Protein AF-A0A2N0WRP7-F1 (afdb_monomer_lite)

pLDDT: mean 87.85, std 13.05, range [31.95, 98.56]

Foldseek 3Di:
DDDPQQQFDDDPNDTFKGADPPAQEEEEDQDDADAPPDPDSDDWLVRSCVRRPPQSVLVLQLQLLLQPPDDDSVCCSGPPSRHRYMYGNDQDDADDEQHAYEYEAQVSCVVSVNHPVPDPPPQWDFDPAPATKIWGPDPRGYTYIYAYHSHCVRCPVRRSVVSSVVCVVRVD

Secondary structure (DSSP, 8-state):
------SEEEETTEEEEEE-TT-SEEEE-SSPPPPPSS--SS--HHHHHHHHTHHHHHHHHHHHHHH-SSS-HHHHHHHTHHHHEEEE-SPP---SSS-EEEEE-HHHHHHTT--GGG-TT--EEE--SSS--EEE--SSS-EEEEE--SSTTTS-HHHHHHHHHHHHHH--

Structure (mmCIF, N/CA/C/O backbone):
data_AF-A0A2N0WRP7-F1
#
_entry.id   AF-A0A2N0WRP7-F1
#
loop_
_atom_site.group_PDB
_atom_site.id
_atom_site.type_symbol
_atom_site.label_atom_id
_atom_site.label_alt_id
_atom_site.label_comp_id
_atom_site.label_asym_id
_atom_site.label_entity_id
_atom_site.label_seq_id
_atom_site.pdbx_PDB_ins_code
_atom_site.Cartn_x
_atom_site.Cartn_y
_atom_site.Cartn_z
_atom_site.occupancy
_atom_site.B_iso_or_equiv
_atom_site.auth_seq_id
_atom_site.auth_comp_id
_atom_site.auth_asym_id
_atom_site.auth_atom_id
_atom_site.pdbx_PDB_model_num
ATOM 1 N N . MET A 1 1 ? -12.089 -20.830 14.998 1.00 45.69 1 MET A N 1
ATOM 2 C CA . MET A 1 1 ? -11.103 -20.590 16.078 1.00 45.69 1 MET A CA 1
ATOM 3 C C . MET A 1 1 ? -9.738 -20.293 15.472 1.00 45.69 1 MET A C 1
ATOM 5 O O . MET A 1 1 ? -9.212 -21.180 14.813 1.00 45.69 1 MET A O 1
ATOM 9 N N . ARG A 1 2 ? -9.195 -19.083 15.692 1.00 31.95 2 ARG A N 1
ATOM 10 C CA . ARG A 1 2 ? -7.784 -18.769 16.035 1.00 31.95 2 ARG A CA 1
ATOM 11 C C . ARG A 1 2 ? -7.490 -17.280 15.778 1.00 31.95 2 ARG A C 1
ATOM 13 O O . ARG A 1 2 ? -7.409 -16.861 14.634 1.00 31.95 2 ARG A O 1
ATOM 20 N N . GLY A 1 3 ? -7.298 -16.545 16.877 1.00 33.72 3 GLY A N 1
ATOM 21 C CA . GLY A 1 3 ? -6.549 -15.289 16.966 1.00 33.72 3 GLY A CA 1
ATOM 22 C C . GLY A 1 3 ? -7.234 -14.044 16.414 1.00 33.72 3 GLY A C 1
ATOM 23 O O . GLY A 1 3 ? -7.066 -13.722 15.244 1.00 33.72 3 GLY A O 1
ATOM 24 N N . ASN A 1 4 ? -7.912 -13.295 17.283 1.00 41.62 4 ASN A N 1
ATOM 25 C CA . ASN A 1 4 ? -8.186 -11.876 17.063 1.00 41.62 4 ASN A CA 1
ATOM 26 C C . ASN A 1 4 ? -6.816 -11.169 16.968 1.00 41.62 4 ASN A C 1
ATOM 28 O O . ASN A 1 4 ? -6.188 -10.893 17.987 1.00 41.62 4 ASN A O 1
ATOM 32 N N . LYS A 1 5 ? -6.264 -11.004 15.759 1.00 55.50 5 LYS A N 1
ATOM 33 C CA . LYS A 1 5 ? -5.022 -10.247 15.564 1.00 55.50 5 LYS A CA 1
ATOM 34 C C . LYS A 1 5 ? -5.400 -8.771 15.629 1.00 55.50 5 LYS A C 1
ATOM 36 O O . LYS A 1 5 ? -6.162 -8.318 14.781 1.00 55.50 5 LYS A O 1
ATOM 41 N N . SER A 1 6 ? -4.897 -8.071 16.648 1.00 62.34 6 SER A N 1
ATOM 42 C CA . SER A 1 6 ? -5.030 -6.618 16.811 1.00 62.34 6 SER A CA 1
ATOM 43 C C . SER A 1 6 ? -4.837 -5.901 15.473 1.00 62.34 6 SER A C 1
ATOM 45 O O . SER A 1 6 ? -3.896 -6.224 14.738 1.00 62.34 6 SER A O 1
ATOM 47 N N . THR A 1 7 ? -5.702 -4.928 15.167 1.00 83.88 7 THR A N 1
ATOM 48 C CA . THR A 1 7 ? -5.540 -4.061 13.987 1.00 83.88 7 THR A CA 1
ATOM 49 C C . THR A 1 7 ? -4.389 -3.081 14.149 1.00 83.88 7 THR A C 1
ATOM 51 O O . THR A 1 7 ? -4.037 -2.418 13.188 1.00 83.88 7 THR A O 1
ATOM 54 N N . LEU A 1 8 ? -3.820 -2.941 15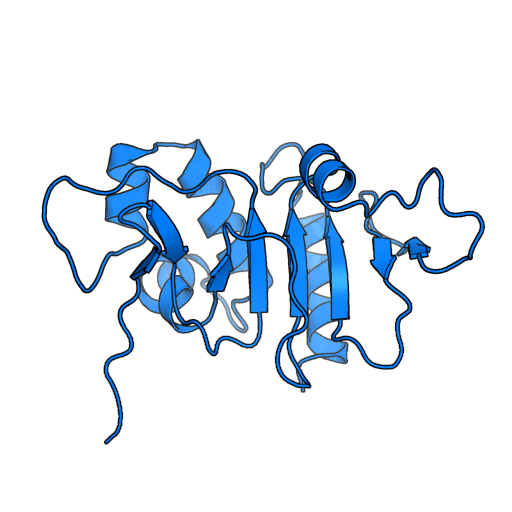.342 1.00 91.06 8 LEU A N 1
ATOM 55 C CA . LEU A 1 8 ? -2.699 -2.050 15.607 1.00 91.06 8 LEU A CA 1
ATOM 56 C C . LEU A 1 8 ? -1.479 -2.865 16.022 1.00 91.06 8 LEU A C 1
ATOM 58 O O . LEU A 1 8 ? -1.573 -3.771 16.855 1.00 91.06 8 LEU A O 1
ATOM 62 N N . GLN A 1 9 ? -0.324 -2.535 15.457 1.00 90.56 9 GLN A N 1
ATOM 63 C CA . GLN A 1 9 ? 0.949 -3.146 15.818 1.00 90.56 9 GLN A CA 1
ATOM 64 C C . GLN A 1 9 ? 1.887 -2.063 16.323 1.00 90.56 9 GLN A C 1
ATOM 66 O O . GLN A 1 9 ? 2.142 -1.082 15.627 1.00 90.56 9 GLN A O 1
ATOM 71 N N . PHE A 1 10 ? 2.419 -2.262 17.526 1.00 90.44 10 PHE A N 1
ATOM 72 C CA . PHE A 1 10 ? 3.317 -1.319 18.177 1.00 90.44 10 PHE A CA 1
ATOM 73 C C . PHE A 1 10 ? 4.712 -1.914 18.358 1.00 90.44 10 PHE A C 1
ATOM 75 O O . PHE A 1 10 ? 4.872 -3.110 18.605 1.00 90.44 10 PHE A O 1
ATOM 82 N N . ARG A 1 11 ? 5.730 -1.057 18.280 1.00 90.12 11 ARG A N 1
ATOM 83 C CA . ARG A 1 11 ? 7.113 -1.360 18.665 1.00 90.12 11 ARG A CA 1
ATOM 84 C C . ARG A 1 11 ? 7.646 -0.175 19.455 1.00 90.12 11 ARG A C 1
ATOM 86 O O . ARG A 1 11 ? 7.601 0.941 18.953 1.00 90.12 11 ARG A O 1
ATOM 93 N N . ASN A 1 12 ? 8.139 -0.401 20.671 1.00 90.62 12 ASN A N 1
ATOM 94 C CA . ASN A 1 12 ? 8.650 0.657 21.556 1.00 90.62 12 ASN A CA 1
ATOM 95 C C . ASN A 1 12 ? 7.676 1.848 21.695 1.00 90.62 12 ASN A C 1
ATOM 97 O O . ASN A 1 12 ? 8.073 3.001 21.556 1.00 90.62 12 ASN A O 1
ATOM 101 N N . ASN A 1 13 ? 6.389 1.555 21.920 1.00 86.88 13 ASN A N 1
ATOM 102 C CA . ASN A 1 13 ? 5.305 2.539 22.040 1.00 86.88 13 ASN A CA 1
ATOM 103 C C . ASN A 1 13 ? 5.026 3.393 20.782 1.00 86.88 13 ASN A C 1
ATOM 105 O O . ASN A 1 13 ? 4.296 4.378 20.850 1.00 86.88 13 ASN A O 1
ATOM 109 N N . GLN A 1 14 ? 5.582 3.021 19.626 1.00 89.75 14 GLN A N 1
ATOM 110 C CA . GLN A 1 14 ? 5.296 3.646 18.335 1.00 89.75 14 GLN A CA 1
ATOM 111 C C . GLN A 1 14 ? 4.438 2.724 17.476 1.00 89.75 14 GLN A C 1
ATOM 113 O O . GLN A 1 14 ? 4.678 1.515 17.427 1.00 89.75 14 GLN A O 1
ATOM 118 N N . LEU A 1 15 ? 3.455 3.296 16.779 1.00 92.31 15 LEU A N 1
ATOM 119 C CA . LEU A 1 15 ? 2.642 2.568 15.812 1.00 92.31 15 LEU A CA 1
ATOM 120 C C . LEU A 1 15 ? 3.505 2.199 14.598 1.00 92.31 15 LEU A C 1
ATOM 122 O O . LEU A 1 15 ? 4.016 3.072 13.901 1.00 92.31 15 LEU A O 1
ATOM 126 N N . VAL A 1 16 ? 3.657 0.902 14.345 1.00 93.75 16 VAL A N 1
ATOM 127 C CA . VAL A 1 16 ? 4.460 0.354 13.238 1.00 93.75 16 VAL A CA 1
ATOM 128 C C . VAL A 1 16 ? 3.624 -0.352 12.176 1.00 93.75 16 VAL A C 1
ATOM 130 O O . VAL A 1 16 ? 4.122 -0.628 11.082 1.00 93.75 16 VAL A O 1
ATOM 133 N N . GLY A 1 17 ? 2.359 -0.629 12.482 1.00 94.12 17 GLY A N 1
ATOM 134 C CA . GLY A 1 17 ? 1.438 -1.280 11.569 1.00 94.12 17 GLY A CA 1
ATOM 135 C C . GLY A 1 17 ? -0.017 -0.983 11.880 1.00 94.12 17 GLY A C 1
ATOM 136 O O . GLY A 1 17 ? -0.380 -0.761 13.036 1.00 94.12 17 GLY A O 1
ATOM 137 N N . LEU A 1 18 ? -0.835 -0.994 10.831 1.00 95.00 18 LEU A N 1
ATOM 138 C CA . LEU A 1 18 ? -2.282 -0.863 10.900 1.00 95.00 18 LEU A CA 1
ATOM 139 C C . LEU A 1 18 ? -2.951 -1.892 9.969 1.00 95.00 18 LEU A C 1
ATOM 141 O O . LEU A 1 18 ? -2.614 -2.001 8.794 1.00 95.00 18 LEU A O 1
ATOM 145 N N . GLY A 1 19 ? -3.945 -2.614 10.473 1.00 94.00 19 GLY A N 1
ATOM 146 C CA . GLY A 1 19 ? -4.683 -3.662 9.778 1.00 94.00 19 GLY A CA 1
ATOM 147 C C . GLY A 1 19 ? -4.159 -5.072 10.059 1.00 94.00 19 GLY A C 1
ATOM 148 O O . GLY A 1 19 ? -3.570 -5.357 11.104 1.00 94.00 19 GLY A O 1
ATOM 149 N N . ASN A 1 20 ? -4.406 -5.985 9.125 1.00 92.00 20 ASN A N 1
ATOM 150 C CA . ASN A 1 20 ? -4.093 -7.399 9.264 1.00 92.00 20 ASN A CA 1
ATOM 151 C C . ASN A 1 20 ? -2.663 -7.685 8.792 1.00 92.00 20 ASN A C 1
ATOM 153 O O . ASN A 1 20 ? -2.412 -7.768 7.595 1.00 92.00 20 ASN A O 1
ATOM 157 N N . ALA A 1 21 ? -1.739 -7.941 9.722 1.00 89.69 21 ALA A N 1
ATOM 158 C CA . ALA A 1 21 ? -0.334 -8.258 9.423 1.00 89.69 21 ALA A CA 1
ATOM 159 C C . ALA A 1 21 ? -0.105 -9.528 8.567 1.00 89.69 21 ALA A C 1
ATOM 161 O O . ALA A 1 21 ? 1.031 -9.838 8.208 1.00 89.69 21 ALA A O 1
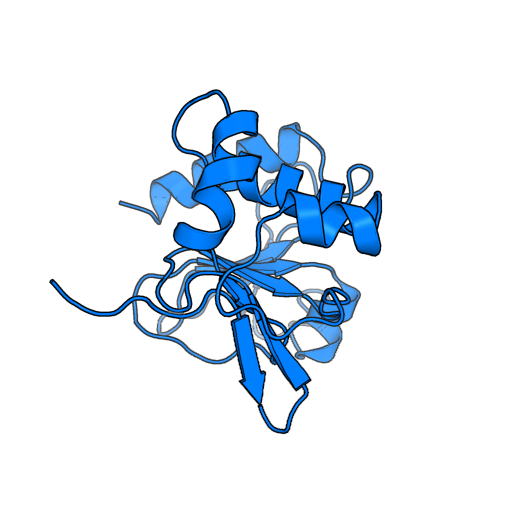ATOM 162 N N . GLN A 1 22 ? -1.156 -10.301 8.273 1.00 89.12 22 GLN A N 1
ATOM 163 C CA . GLN A 1 22 ? -1.130 -11.455 7.361 1.00 89.12 22 GLN A CA 1
ATOM 164 C C . GLN A 1 22 ? -1.828 -11.184 6.025 1.00 89.12 22 GLN A C 1
ATOM 166 O O . GLN A 1 22 ? -2.056 -12.108 5.245 1.00 89.12 22 GLN A O 1
ATOM 171 N N . ALA A 1 23 ? -2.232 -9.941 5.768 1.00 89.69 23 ALA A N 1
ATOM 172 C CA . ALA A 1 23 ? -2.862 -9.571 4.518 1.00 89.69 23 ALA A CA 1
ATOM 173 C C . ALA A 1 23 ? -1.930 -9.823 3.328 1.00 89.69 23 ALA A C 1
ATOM 175 O O . ALA A 1 23 ? -0.726 -9.581 3.394 1.00 89.69 23 ALA A O 1
ATOM 176 N N . LYS A 1 24 ? -2.520 -10.237 2.202 1.00 89.19 24 LYS A N 1
ATOM 177 C CA . LYS A 1 24 ? -1.794 -10.391 0.935 1.00 89.19 24 LYS A CA 1
ATOM 178 C C . LYS A 1 24 ? -1.337 -9.056 0.348 1.00 89.19 24 LYS A C 1
ATOM 180 O O . LYS A 1 24 ? -0.415 -9.048 -0.450 1.00 89.19 24 LYS A O 1
ATOM 185 N N . VAL A 1 25 ? -1.987 -7.944 0.688 1.00 91.94 25 VAL A N 1
ATOM 186 C CA . VAL A 1 25 ? -1.644 -6.618 0.157 1.00 91.94 25 VAL A CA 1
ATOM 187 C C . VAL A 1 25 ? -1.145 -5.737 1.288 1.00 91.94 25 VAL A C 1
ATOM 189 O O . VAL A 1 25 ? -1.861 -5.515 2.269 1.00 91.94 25 VAL A O 1
ATOM 192 N N . ILE A 1 26 ? 0.074 -5.231 1.120 1.00 93.94 26 ILE A N 1
ATOM 193 C CA . ILE A 1 26 ? 0.753 -4.377 2.084 1.00 93.94 26 ILE A CA 1
ATOM 194 C C . ILE A 1 26 ? 1.044 -3.021 1.446 1.00 93.94 26 ILE A C 1
ATOM 196 O O . ILE A 1 26 ? 1.739 -2.940 0.436 1.00 93.94 26 ILE A O 1
ATOM 200 N N . PHE A 1 27 ? 0.556 -1.954 2.065 1.00 96.50 27 PHE A N 1
ATOM 201 C CA . PHE A 1 27 ? 0.888 -0.575 1.730 1.00 96.50 27 PHE A CA 1
ATOM 202 C C . PHE A 1 27 ? 1.995 -0.090 2.664 1.00 96.50 27 PHE A C 1
ATOM 204 O O . PHE A 1 27 ? 1.796 -0.030 3.875 1.00 96.50 27 PHE A O 1
ATOM 211 N N . HIS A 1 28 ? 3.154 0.263 2.118 1.00 96.56 28 HIS A N 1
ATOM 212 C CA . HIS A 1 28 ? 4.251 0.860 2.880 1.00 96.56 28 HIS A CA 1
ATOM 213 C C . HIS A 1 28 ? 4.157 2.377 2.767 1.00 96.56 28 HIS A C 1
ATOM 215 O O . HIS A 1 28 ? 4.194 2.926 1.660 1.00 96.56 28 HIS A O 1
ATOM 221 N N . LEU A 1 29 ? 4.009 3.035 3.912 1.00 96.75 29 LEU A N 1
ATOM 222 C CA . LEU A 1 29 ? 3.847 4.479 4.043 1.00 96.75 29 LEU A CA 1
ATOM 223 C C . LEU A 1 29 ? 4.884 5.014 5.029 1.00 96.75 29 LEU A C 1
ATOM 225 O O . LEU A 1 29 ? 5.172 4.381 6.037 1.00 96.75 29 LEU A O 1
ATOM 229 N N . GLU A 1 30 ? 5.391 6.214 4.765 1.00 93.62 30 GLU A N 1
ATOM 230 C CA . GLU A 1 30 ? 6.367 6.868 5.641 1.00 93.62 30 GLU A CA 1
ATOM 231 C C . GLU A 1 30 ? 5.787 7.243 7.010 1.00 93.62 30 GLU A C 1
ATOM 233 O O . GLU A 1 30 ? 6.445 7.084 8.032 1.00 93.62 30 GLU A O 1
ATOM 238 N N . ASN A 1 31 ? 4.549 7.741 7.026 1.00 93.12 31 ASN A N 1
ATOM 239 C CA . ASN A 1 31 ? 3.946 8.344 8.208 1.00 93.12 31 ASN A CA 1
ATOM 240 C C . ASN A 1 31 ? 2.730 7.540 8.668 1.00 93.12 31 ASN A C 1
ATOM 242 O O . ASN A 1 31 ? 1.799 7.306 7.893 1.00 93.12 31 ASN A O 1
ATOM 246 N N . ALA A 1 32 ? 2.736 7.163 9.945 1.00 95.38 32 ALA A N 1
ATOM 247 C CA . ALA A 1 32 ? 1.608 6.538 10.624 1.00 95.38 32 ALA A CA 1
ATOM 248 C C . ALA A 1 32 ? 0.489 7.567 10.911 1.00 95.38 32 ALA A C 1
ATOM 250 O O . ALA A 1 32 ? 0.775 8.763 11.031 1.00 95.38 32 ALA A O 1
ATOM 251 N N . PRO A 1 33 ? -0.785 7.148 11.031 1.00 95.62 33 PRO A N 1
ATOM 252 C CA . PRO A 1 33 ? -1.841 8.039 11.492 1.00 95.62 33 PRO A CA 1
ATOM 253 C C . PRO A 1 33 ? -1.666 8.359 12.975 1.00 95.62 33 PRO A C 1
ATOM 255 O O . PRO A 1 33 ? -1.163 7.541 13.747 1.00 95.62 33 PRO A O 1
ATOM 258 N N . LEU A 1 34 ? -2.192 9.508 13.393 1.00 93.38 34 LEU A N 1
ATOM 259 C CA . LEU A 1 34 ? -2.526 9.730 14.794 1.00 93.38 34 LEU A CA 1
ATOM 260 C C . LEU A 1 34 ? -3.646 8.770 15.203 1.00 93.38 34 LEU A C 1
ATOM 262 O O . LEU A 1 34 ? -4.606 8.570 14.453 1.00 93.38 34 LEU A O 1
ATOM 266 N N . LEU A 1 35 ? -3.525 8.204 16.397 1.00 90.00 35 LEU A N 1
ATOM 267 C CA . LEU A 1 35 ? -4.539 7.343 16.991 1.00 90.00 35 LEU A CA 1
ATOM 268 C C . LEU A 1 35 ? -5.386 8.119 18.008 1.00 90.00 35 LEU A C 1
ATOM 270 O O . LEU A 1 35 ? -4.902 9.101 18.578 1.00 90.00 35 LEU A O 1
ATOM 274 N N . PRO A 1 36 ? -6.636 7.692 18.257 1.00 81.12 36 PRO A N 1
ATOM 275 C CA . PRO A 1 36 ? -7.402 8.167 19.402 1.00 81.12 36 PRO A CA 1
ATOM 276 C C . PRO A 1 36 ? -6.658 7.853 20.705 1.00 81.12 36 PRO A C 1
ATOM 278 O O . PRO A 1 36 ? -5.931 6.869 20.800 1.00 81.12 36 PRO A O 1
ATOM 281 N N . THR A 1 37 ? -6.857 8.692 21.720 1.00 70.38 37 THR A N 1
ATOM 282 C CA . THR A 1 37 ? -6.153 8.626 23.012 1.00 70.38 37 THR A CA 1
ATOM 283 C C . THR A 1 37 ? -6.471 7.371 23.835 1.00 70.38 37 THR A C 1
ATOM 285 O O . THR A 1 37 ? -5.787 7.093 24.814 1.00 70.38 37 THR A O 1
ATOM 288 N N . SER A 1 38 ? -7.514 6.623 23.474 1.00 67.31 38 SER A N 1
ATOM 289 C CA . SER A 1 38 ? -7.878 5.354 24.105 1.00 67.31 38 SER A CA 1
ATOM 290 C C . SER A 1 38 ? -7.077 4.194 23.514 1.00 67.31 38 SER A C 1
ATOM 292 O O . SER A 1 38 ? -6.977 4.072 22.294 1.00 67.31 38 SER A O 1
ATOM 294 N N . GLU A 1 39 ? -6.575 3.302 24.368 1.00 61.16 39 GLU A N 1
ATOM 295 C CA . GLU A 1 39 ? -5.988 2.022 23.961 1.00 61.16 39 GLU A CA 1
ATOM 296 C C . GLU A 1 39 ? -7.063 1.141 23.308 1.00 61.16 39 GLU A C 1
ATOM 298 O O . GLU A 1 39 ? -7.834 0.461 23.980 1.00 61.16 39 GLU A O 1
ATOM 303 N N . LEU A 1 40 ? -7.161 1.199 21.980 1.00 66.81 40 LEU A N 1
ATOM 304 C CA . LEU A 1 40 ? -8.098 0.387 21.213 1.00 66.81 40 LEU A CA 1
ATOM 305 C C . LEU A 1 40 ? -7.360 -0.792 20.579 1.00 66.81 40 LEU A C 1
ATOM 307 O O . LEU A 1 40 ? -6.485 -0.603 19.742 1.00 66.81 40 LEU A O 1
ATOM 311 N N . GLU A 1 41 ? -7.746 -2.023 20.911 1.00 65.31 41 GLU A N 1
ATOM 312 C CA . GLU A 1 41 ? -7.272 -3.216 20.185 1.00 65.31 41 GLU A CA 1
ATOM 313 C C . GLU A 1 41 ? -7.844 -3.293 18.753 1.00 65.31 41 GLU A C 1
ATOM 315 O O . GLU A 1 41 ? -7.294 -3.973 17.878 1.00 65.31 41 GLU A O 1
ATOM 320 N N . GLN A 1 42 ? -8.954 -2.587 18.512 1.00 74.44 42 GLN A N 1
ATOM 321 C CA . GLN A 1 42 ? -9.654 -2.504 17.235 1.00 74.44 42 GLN A CA 1
ATOM 322 C C . GLN A 1 42 ? -9.998 -1.055 16.909 1.00 74.44 42 GLN A C 1
ATOM 324 O O . GLN A 1 42 ? -10.599 -0.366 17.725 1.00 74.44 42 GLN A O 1
ATOM 329 N N . ILE A 1 43 ? -9.647 -0.612 15.704 1.00 87.44 43 ILE A N 1
ATOM 330 C CA . ILE A 1 43 ? -9.969 0.727 15.208 1.00 87.44 43 ILE A CA 1
ATOM 331 C C . ILE A 1 43 ? -10.594 0.637 13.820 1.00 87.44 43 ILE A C 1
ATOM 333 O O . ILE A 1 43 ? -10.234 -0.227 13.016 1.00 87.44 43 ILE A O 1
ATOM 337 N N . THR A 1 44 ? -11.517 1.540 13.524 1.00 90.81 44 THR A N 1
ATOM 338 C CA . THR A 1 44 ? -12.146 1.673 12.209 1.00 90.81 44 THR A CA 1
ATOM 339 C C . THR A 1 44 ? -11.432 2.713 11.348 1.00 90.81 44 THR A C 1
ATOM 341 O O . THR A 1 44 ? -10.721 3.599 11.832 1.00 90.81 44 THR A O 1
ATOM 344 N N . THR A 1 45 ? -11.643 2.651 10.031 1.00 93.94 45 THR A N 1
ATOM 345 C CA . THR A 1 45 ? -11.126 3.693 9.133 1.00 93.94 45 THR A CA 1
ATOM 346 C C . THR A 1 45 ? -11.741 5.058 9.428 1.00 93.94 45 THR A C 1
ATOM 348 O O . THR A 1 45 ? -11.060 6.069 9.270 1.00 93.94 45 THR A O 1
ATOM 351 N N . ASP A 1 46 ? -13.001 5.105 9.863 1.00 93.25 46 ASP A N 1
ATOM 352 C CA . ASP A 1 46 ? -13.705 6.357 10.141 1.00 93.25 46 ASP A CA 1
ATOM 353 C C . ASP A 1 46 ? -13.169 7.064 11.390 1.00 93.25 46 ASP A C 1
ATOM 355 O O . ASP A 1 46 ? -12.980 8.279 11.350 1.00 93.25 46 ASP A O 1
ATOM 359 N N . GLU A 1 47 ? -12.818 6.327 12.447 1.00 92.50 47 GLU A N 1
ATOM 360 C CA . GLU A 1 47 ? -12.170 6.892 13.642 1.00 92.50 47 GLU A CA 1
ATOM 361 C C . GLU A 1 47 ? -10.801 7.499 13.315 1.00 92.50 47 GLU A C 1
ATOM 363 O O . GLU A 1 47 ? -10.498 8.626 13.711 1.00 92.50 47 GLU A O 1
ATOM 368 N N . ILE A 1 48 ? -9.989 6.804 12.511 1.00 93.81 48 ILE A N 1
ATOM 369 C CA . ILE A 1 48 ? -8.698 7.335 12.047 1.00 93.81 48 ILE A CA 1
ATOM 370 C C . ILE A 1 48 ? -8.911 8.599 11.210 1.00 93.81 48 ILE A C 1
ATOM 372 O O . ILE A 1 48 ? -8.191 9.590 11.364 1.00 93.81 48 ILE A O 1
ATOM 376 N N . VAL A 1 49 ? -9.901 8.586 10.316 1.00 95.81 49 VAL A N 1
ATOM 377 C CA . VAL A 1 49 ? -10.223 9.728 9.455 1.00 95.81 49 VAL A CA 1
ATOM 378 C C . VAL A 1 49 ? -10.774 10.911 10.248 1.00 95.81 49 VAL A C 1
ATOM 380 O O . VAL A 1 49 ? -10.504 12.049 9.868 1.00 95.81 49 VAL A O 1
ATOM 383 N N . ALA A 1 50 ? -11.502 10.688 11.341 1.00 95.12 50 ALA A N 1
ATOM 384 C CA . ALA A 1 50 ? -11.998 11.761 12.199 1.00 95.12 50 ALA A CA 1
ATOM 385 C C . ALA A 1 50 ? -10.850 12.588 12.806 1.00 95.12 50 ALA A C 1
ATOM 387 O O . ALA A 1 50 ? -10.962 13.807 12.906 1.00 95.12 50 ALA A O 1
ATOM 388 N N . ILE A 1 51 ? -9.728 11.940 13.132 1.00 95.00 51 ILE A N 1
ATOM 389 C CA . ILE A 1 51 ? -8.550 12.584 13.736 1.00 95.00 51 ILE A CA 1
ATOM 390 C C . ILE A 1 51 ? -7.608 13.152 12.671 1.00 95.00 51 ILE A C 1
ATOM 392 O O . ILE A 1 51 ? -7.094 14.259 12.801 1.00 95.00 51 ILE A O 1
ATOM 396 N N . ASN A 1 52 ? -7.372 12.397 11.598 1.00 96.12 52 ASN A N 1
ATOM 397 C CA . ASN A 1 52 ? -6.348 12.724 10.602 1.00 96.12 52 ASN A CA 1
ATOM 398 C C . ASN A 1 52 ? -6.902 13.453 9.363 1.00 96.12 52 ASN A C 1
ATOM 400 O O . ASN A 1 52 ? -6.157 13.877 8.473 1.00 96.12 52 ASN A O 1
ATOM 404 N N . GLY A 1 53 ? -8.225 13.568 9.262 1.00 96.50 53 GLY A N 1
ATOM 405 C CA . GLY A 1 53 ? -8.923 14.300 8.219 1.00 96.50 53 GLY A CA 1
ATOM 406 C C . GLY A 1 53 ? -8.765 13.720 6.811 1.00 96.50 53 GLY A C 1
ATOM 407 O O . GLY A 1 53 ? -8.666 12.513 6.569 1.00 96.50 53 GLY A O 1
ATOM 408 N N . ASN A 1 54 ? -8.784 14.624 5.830 1.00 97.19 54 ASN A N 1
ATOM 409 C CA . ASN A 1 54 ? -8.835 14.277 4.409 1.00 97.19 54 ASN A CA 1
ATOM 410 C C . ASN A 1 54 ? -7.602 13.499 3.920 1.00 97.19 54 ASN A C 1
ATOM 412 O O . ASN A 1 54 ? -7.683 12.810 2.907 1.00 97.19 54 ASN A O 1
ATOM 416 N N . HIS A 1 55 ? -6.467 13.602 4.614 1.00 96.56 55 HIS A N 1
ATOM 417 C CA . HIS A 1 55 ? -5.246 12.902 4.227 1.00 96.56 55 HIS A CA 1
ATOM 418 C C . HIS A 1 55 ? -5.439 11.378 4.284 1.00 96.56 55 HIS A C 1
ATOM 420 O O . HIS A 1 55 ? -5.382 10.708 3.254 1.00 96.56 55 HIS A O 1
ATOM 426 N N . TRP A 1 56 ? -5.815 10.842 5.446 1.00 97.62 56 TRP A N 1
ATOM 427 C CA . TRP A 1 56 ? -6.063 9.407 5.613 1.00 97.62 56 TRP A CA 1
ATOM 428 C C . TRP A 1 56 ? -7.328 8.916 4.900 1.00 97.62 56 TRP A C 1
ATOM 430 O O . TRP A 1 56 ? -7.367 7.783 4.416 1.00 97.62 56 TRP A O 1
ATOM 440 N N . ARG A 1 57 ? -8.329 9.787 4.701 1.00 98.00 57 ARG A N 1
ATOM 441 C CA . ARG A 1 57 ? -9.514 9.450 3.889 1.00 98.00 57 ARG A CA 1
ATOM 442 C C . ARG A 1 57 ? -9.134 9.075 2.453 1.00 98.00 57 ARG A C 1
ATOM 444 O O . ARG A 1 57 ? -9.730 8.153 1.887 1.00 98.00 57 ARG A O 1
ATOM 451 N N . LYS A 1 58 ? -8.165 9.782 1.858 1.00 98.19 58 LYS A N 1
ATOM 452 C CA . LYS A 1 58 ? -7.652 9.499 0.505 1.00 98.19 58 LYS A CA 1
ATOM 453 C C . LYS A 1 58 ? -6.941 8.155 0.453 1.00 98.19 58 LYS A C 1
ATOM 455 O O . LYS A 1 58 ? -7.290 7.337 -0.398 1.00 98.19 58 LYS A O 1
ATOM 460 N N . ILE A 1 59 ? -6.029 7.923 1.399 1.00 98.56 59 ILE A N 1
ATOM 461 C CA . ILE A 1 59 ? -5.259 6.681 1.542 1.00 98.56 59 ILE A CA 1
ATOM 462 C C . ILE A 1 59 ? -6.207 5.481 1.578 1.00 98.56 59 ILE A C 1
ATOM 464 O O . ILE A 1 59 ? -6.141 4.619 0.701 1.00 98.56 59 ILE A O 1
ATOM 468 N N . PHE A 1 60 ? -7.164 5.468 2.512 1.00 98.19 60 PHE A N 1
ATOM 469 C CA . PHE A 1 60 ? -8.117 4.362 2.633 1.00 98.19 60 PHE A CA 1
ATOM 470 C C . PHE A 1 60 ? -9.022 4.213 1.416 1.00 98.19 60 PHE A C 1
ATOM 472 O O . PHE A 1 60 ? -9.326 3.098 1.005 1.00 98.19 60 PHE A O 1
ATOM 479 N N . THR A 1 61 ? -9.443 5.317 0.799 1.00 98.00 61 THR A N 1
ATOM 480 C CA . THR A 1 61 ? -10.289 5.261 -0.400 1.00 98.00 61 THR A CA 1
ATOM 481 C C . THR A 1 61 ? -9.560 4.616 -1.577 1.00 98.00 61 THR A C 1
ATOM 483 O O . THR A 1 61 ? -10.135 3.769 -2.261 1.00 98.00 61 THR A O 1
ATOM 486 N N . ILE A 1 62 ? -8.305 4.992 -1.825 1.00 98.31 62 ILE A N 1
ATOM 487 C CA . ILE A 1 62 ? -7.512 4.414 -2.917 1.00 98.31 62 ILE A CA 1
ATOM 488 C C . ILE A 1 62 ? -7.164 2.957 -2.598 1.00 98.31 62 ILE A C 1
ATOM 490 O O . ILE A 1 62 ? -7.383 2.092 -3.446 1.00 98.31 62 ILE A O 1
ATOM 494 N N . ALA A 1 63 ? -6.726 2.662 -1.370 1.00 97.62 63 ALA A N 1
ATOM 495 C CA . ALA A 1 63 ? -6.440 1.299 -0.928 1.00 97.62 63 ALA A CA 1
ATOM 496 C C . ALA A 1 63 ? -7.666 0.379 -1.066 1.00 97.62 63 ALA A C 1
ATOM 498 O O . ALA A 1 63 ? -7.560 -0.717 -1.618 1.00 97.62 63 ALA A O 1
ATOM 499 N N . ALA A 1 64 ? -8.852 0.840 -0.660 1.00 96.81 64 ALA A N 1
ATOM 500 C CA . ALA A 1 64 ? -10.100 0.103 -0.838 1.00 96.81 64 ALA A CA 1
ATOM 501 C C . ALA A 1 64 ? -10.427 -0.124 -2.314 1.00 96.81 64 ALA A C 1
ATOM 503 O O . ALA A 1 64 ? -10.758 -1.238 -2.702 1.00 96.81 64 ALA A O 1
ATOM 504 N N . LYS A 1 65 ? -10.295 0.891 -3.172 1.00 96.00 65 LYS A N 1
ATOM 505 C CA . LYS A 1 65 ? -10.540 0.717 -4.611 1.00 96.00 65 LYS A CA 1
ATOM 506 C C . LYS A 1 65 ? -9.574 -0.273 -5.264 1.00 96.00 65 LYS A C 1
ATOM 508 O O . LYS A 1 65 ? -9.997 -0.995 -6.162 1.00 96.00 65 LYS A O 1
ATOM 513 N N . LEU A 1 66 ? -8.318 -0.307 -4.827 1.00 95.25 66 LEU A N 1
ATOM 514 C CA . LEU A 1 66 ? -7.300 -1.232 -5.327 1.00 95.25 66 LEU A CA 1
ATOM 515 C C . LEU A 1 66 ? -7.547 -2.683 -4.892 1.00 95.25 66 LEU A C 1
ATOM 517 O O . LEU A 1 66 ? -7.294 -3.603 -5.661 1.00 95.25 66 LEU A O 1
ATOM 521 N N . THR A 1 67 ? -8.043 -2.891 -3.673 1.00 92.75 67 THR A N 1
ATOM 522 C CA . THR A 1 67 ? -8.105 -4.226 -3.043 1.00 92.75 67 THR A CA 1
ATOM 523 C C . THR A 1 67 ? -9.495 -4.854 -3.054 1.00 92.75 67 THR A C 1
ATOM 525 O O . THR A 1 67 ? -9.639 -6.075 -2.970 1.00 92.75 67 THR A O 1
ATOM 528 N N . CYS A 1 68 ? -10.539 -4.043 -3.197 1.00 92.00 68 CYS A N 1
ATOM 529 C CA . CYS A 1 68 ? -11.913 -4.510 -3.226 1.00 92.00 68 CYS A CA 1
ATOM 530 C C . CYS A 1 68 ? -12.218 -5.264 -4.533 1.00 92.00 68 CYS A C 1
ATOM 532 O O . CYS A 1 68 ? -12.260 -4.672 -5.619 1.00 92.00 68 CYS A O 1
ATOM 534 N N . LYS A 1 69 ? -12.480 -6.574 -4.420 1.00 85.06 69 LYS A N 1
ATOM 535 C CA . LYS A 1 69 ? -12.776 -7.459 -5.561 1.00 85.06 69 LYS A CA 1
ATOM 536 C C . LYS A 1 69 ? -14.085 -7.105 -6.279 1.00 85.06 69 LYS A C 1
ATOM 538 O O . LYS A 1 69 ? -14.123 -7.162 -7.502 1.00 85.06 69 LYS A O 1
ATOM 543 N N . ALA A 1 70 ? -15.122 -6.692 -5.548 1.00 79.56 70 ALA A N 1
ATOM 544 C CA . ALA A 1 70 ? -16.446 -6.389 -6.096 1.00 79.56 70 ALA A CA 1
ATOM 545 C C . ALA A 1 70 ? -17.005 -5.077 -5.529 1.00 79.56 70 ALA A C 1
ATOM 547 O O . ALA A 1 70 ? -16.842 -4.788 -4.349 1.00 79.56 70 ALA A O 1
ATOM 548 N N . HIS A 1 71 ? -17.682 -4.280 -6.355 1.00 77.50 71 HIS A N 1
ATOM 549 C CA . HIS A 1 71 ? -18.364 -3.075 -5.881 1.00 77.50 71 HIS A CA 1
ATOM 550 C C . HIS A 1 71 ? -19.504 -3.426 -4.904 1.00 77.50 71 HIS A C 1
ATOM 552 O O . HIS A 1 71 ? -20.148 -4.457 -5.090 1.00 77.50 71 HIS A O 1
ATOM 558 N N . PRO A 1 72 ? -19.792 -2.573 -3.899 1.00 87.25 72 PRO A N 1
ATOM 559 C CA . PRO A 1 72 ? -19.263 -1.220 -3.698 1.00 87.25 72 PRO A CA 1
ATOM 560 C C . PRO A 1 72 ? -18.017 -1.147 -2.790 1.00 87.25 72 PRO A C 1
ATOM 562 O O . PRO A 1 72 ? -18.028 -1.571 -1.638 1.00 87.25 72 PRO A O 1
ATOM 565 N N . TRP A 1 73 ? -16.964 -0.464 -3.260 1.00 93.75 73 TRP A N 1
ATOM 566 C CA . TRP A 1 73 ? -15.722 -0.254 -2.495 1.00 93.75 73 TRP A CA 1
ATOM 567 C C . TRP A 1 73 ? -15.889 0.599 -1.226 1.00 93.75 73 TRP A C 1
ATOM 569 O O . TRP A 1 73 ? -15.009 0.569 -0.374 1.00 93.75 73 TRP A O 1
ATOM 579 N N . LYS A 1 74 ? -16.981 1.367 -1.089 1.00 95.06 74 LYS A N 1
ATOM 580 C CA . LYS A 1 74 ? -17.244 2.215 0.091 1.00 95.06 74 LYS A CA 1
ATOM 581 C C . LYS A 1 74 ? -17.497 1.366 1.338 1.00 95.06 74 LYS A C 1
ATOM 583 O O . LYS A 1 74 ? -16.738 1.474 2.285 1.00 95.06 74 LYS A O 1
ATOM 588 N N . ALA A 1 75 ? -18.456 0.440 1.271 1.00 93.19 75 ALA A N 1
ATOM 589 C CA . ALA A 1 75 ? -18.714 -0.500 2.362 1.00 93.19 75 ALA A CA 1
ATOM 590 C C . ALA A 1 75 ? -17.468 -1.345 2.678 1.00 93.19 75 ALA A C 1
ATOM 592 O O . ALA A 1 75 ? -17.123 -1.559 3.833 1.00 93.19 75 ALA A O 1
ATOM 593 N N . PHE A 1 76 ? -16.718 -1.757 1.647 1.00 94.88 76 PHE A N 1
ATOM 594 C CA . PHE A 1 76 ? -15.447 -2.448 1.863 1.00 94.88 76 PHE A CA 1
ATOM 595 C C . PHE A 1 76 ? -14.418 -1.586 2.607 1.00 94.88 76 PHE A C 1
ATOM 597 O O . PHE A 1 76 ? -13.748 -2.099 3.500 1.00 94.88 76 PHE A O 1
ATOM 604 N N . ARG A 1 77 ? -14.283 -0.300 2.254 1.00 95.88 77 ARG A N 1
ATOM 605 C CA . ARG A 1 77 ? -13.395 0.644 2.946 1.00 95.88 77 ARG A CA 1
ATOM 606 C C . ARG A 1 77 ? -13.727 0.693 4.434 1.00 95.88 77 ARG A C 1
ATOM 608 O O . ARG A 1 77 ? -12.820 0.532 5.240 1.00 95.88 77 ARG A O 1
ATOM 615 N N . ASP A 1 78 ? -15.006 0.880 4.737 1.00 92.62 78 ASP A N 1
ATOM 616 C CA . ASP A 1 78 ? -15.480 1.205 6.081 1.00 92.62 78 ASP A CA 1
ATOM 617 C C . ASP A 1 78 ? -15.477 -0.029 6.999 1.00 92.62 78 ASP A C 1
ATOM 619 O O . ASP A 1 78 ? -15.107 0.062 8.166 1.00 92.62 78 ASP A O 1
ATOM 623 N N . GLU A 1 79 ? -15.809 -1.207 6.461 1.00 90.81 79 GLU A N 1
ATOM 624 C CA . GLU A 1 79 ? -16.034 -2.412 7.272 1.00 90.81 79 GLU A CA 1
ATOM 625 C C . GLU A 1 79 ? -14.920 -3.463 7.165 1.00 90.81 79 GLU A C 1
ATOM 627 O O . GLU A 1 79 ? -14.769 -4.305 8.050 1.00 90.81 79 GLU A O 1
ATOM 632 N N . LYS A 1 80 ? -14.179 -3.503 6.049 1.00 93.00 80 LYS A N 1
ATOM 633 C CA . LYS A 1 80 ? -13.368 -4.684 5.680 1.00 93.00 80 LYS A CA 1
ATOM 634 C C . LYS A 1 80 ? -11.919 -4.379 5.337 1.00 93.00 80 LYS A C 1
ATOM 636 O O . LYS A 1 80 ? -11.103 -5.302 5.384 1.00 93.00 80 LYS A O 1
ATOM 641 N N . LEU A 1 81 ? -11.574 -3.135 5.008 1.00 95.62 81 LEU A N 1
ATOM 642 C CA . LEU A 1 81 ? -10.248 -2.770 4.507 1.00 95.62 81 LEU A CA 1
ATOM 643 C C . LEU A 1 81 ? -9.130 -3.205 5.454 1.00 95.62 81 LEU A C 1
ATOM 645 O O . LEU A 1 81 ? -8.201 -3.889 5.026 1.00 95.62 81 LEU A O 1
ATOM 649 N N . LEU A 1 82 ? -9.244 -2.866 6.739 1.00 95.00 82 LEU A N 1
ATOM 650 C CA . LEU A 1 82 ? -8.224 -3.180 7.743 1.00 95.00 82 LEU A CA 1
ATOM 651 C C . LEU A 1 82 ? -8.087 -4.688 8.002 1.00 95.00 82 LEU A C 1
ATOM 653 O O . LEU A 1 82 ? -7.012 -5.148 8.361 1.00 95.00 82 LEU A O 1
ATOM 657 N N . ALA A 1 83 ? -9.126 -5.486 7.747 1.00 92.62 83 ALA A N 1
ATOM 658 C CA . ALA A 1 83 ? -9.046 -6.945 7.845 1.00 92.62 83 ALA A CA 1
ATOM 659 C C . ALA A 1 83 ? -8.360 -7.601 6.628 1.00 92.62 83 ALA A C 1
ATOM 661 O O . ALA A 1 83 ? -7.862 -8.725 6.728 1.00 92.62 83 ALA A O 1
ATOM 662 N N . HIS A 1 84 ? -8.330 -6.917 5.480 1.00 92.81 84 HIS A N 1
ATOM 663 C CA . HIS A 1 84 ? -7.849 -7.462 4.201 1.00 92.81 84 HIS A CA 1
ATOM 664 C C . HIS A 1 84 ? -6.529 -6.860 3.723 1.00 92.81 84 HIS A C 1
ATOM 666 O O . HIS A 1 84 ? -5.959 -7.341 2.742 1.00 92.81 84 HIS A O 1
ATOM 672 N N . THR A 1 85 ? -6.055 -5.809 4.384 1.00 94.44 85 THR A N 1
ATOM 673 C CA . THR A 1 85 ? -4.842 -5.079 4.019 1.00 94.44 85 THR A CA 1
ATOM 674 C C . THR A 1 85 ? -3.995 -4.815 5.249 1.00 94.44 85 THR A C 1
ATOM 676 O O . THR A 1 85 ? -4.495 -4.828 6.376 1.00 94.44 85 THR A O 1
ATOM 679 N N . TYR A 1 86 ? -2.712 -4.574 5.009 1.00 94.81 86 TYR A N 1
ATOM 680 C CA . TYR A 1 86 ? -1.783 -4.101 6.018 1.00 94.81 86 TYR A CA 1
ATOM 681 C C . TYR A 1 86 ? -1.185 -2.770 5.577 1.00 94.81 86 TYR A C 1
ATOM 683 O O . TYR A 1 86 ? -0.753 -2.635 4.435 1.00 94.81 86 TYR A O 1
ATOM 691 N N . PHE A 1 87 ? -1.139 -1.797 6.473 1.00 96.62 87 PHE A N 1
ATOM 692 C CA . PHE A 1 87 ? -0.403 -0.553 6.306 1.00 96.62 87 PHE A CA 1
ATOM 693 C C . PHE A 1 87 ? 0.831 -0.642 7.199 1.00 96.62 87 PHE A C 1
ATOM 695 O O . PHE A 1 87 ? 0.708 -0.657 8.421 1.00 96.62 87 PHE A O 1
ATOM 702 N N . SER A 1 88 ? 2.007 -0.764 6.590 1.00 95.38 88 SER A N 1
ATOM 703 C CA . SER A 1 88 ? 3.293 -0.834 7.281 1.00 95.38 88 SER A CA 1
ATOM 704 C C . SER A 1 88 ? 3.921 0.552 7.351 1.00 95.38 88 SER A C 1
ATOM 706 O O . SER A 1 88 ? 3.984 1.253 6.339 1.00 95.38 88 SER A O 1
ATOM 708 N N . PHE A 1 89 ? 4.430 0.905 8.531 1.00 95.56 89 PHE A N 1
ATOM 709 C CA . PHE A 1 89 ? 5.210 2.129 8.772 1.00 95.56 89 PHE A CA 1
ATOM 710 C C . PHE A 1 89 ? 6.685 1.822 9.057 1.00 95.56 89 PHE A C 1
ATOM 712 O O . PHE A 1 89 ? 7.451 2.677 9.496 1.00 95.56 89 PHE A O 1
ATOM 719 N N . LEU A 1 90 ? 7.090 0.570 8.840 1.00 92.12 90 LEU A N 1
ATOM 720 C CA . LEU A 1 90 ? 8.477 0.134 8.909 1.00 92.12 90 LEU A CA 1
ATOM 721 C C . LEU A 1 90 ? 9.105 0.134 7.518 1.00 92.12 90 LEU A C 1
ATOM 723 O O . LEU A 1 90 ? 8.382 -0.033 6.533 1.00 92.12 90 LEU A O 1
ATOM 727 N N . PRO A 1 91 ? 10.444 0.242 7.434 1.00 88.44 91 PRO A N 1
ATOM 728 C CA . PRO A 1 91 ? 11.156 -0.020 6.196 1.00 88.44 91 PRO A CA 1
ATOM 729 C C . PRO A 1 91 ? 10.740 -1.352 5.579 1.00 88.44 91 PRO A C 1
ATOM 731 O O . PRO A 1 91 ? 10.468 -2.319 6.299 1.00 88.44 91 PRO A O 1
ATOM 734 N N . LEU A 1 92 ? 10.713 -1.393 4.246 1.00 83.69 92 LEU A N 1
ATOM 735 C CA . LEU A 1 92 ? 10.396 -2.602 3.499 1.00 83.69 92 LEU A CA 1
ATOM 736 C C . LEU A 1 92 ? 11.296 -3.751 3.973 1.00 83.69 92 LEU A C 1
ATOM 738 O O . LEU A 1 92 ? 12.517 -3.691 3.843 1.00 83.69 92 LEU A O 1
ATOM 742 N N . ALA A 1 93 ? 10.674 -4.795 4.510 1.00 74.50 93 ALA A N 1
ATOM 743 C CA . ALA A 1 93 ? 11.340 -6.025 4.902 1.00 74.50 93 ALA A CA 1
ATOM 744 C C . ALA A 1 93 ? 10.843 -7.178 4.016 1.00 74.50 93 ALA A C 1
ATOM 746 O O . ALA A 1 93 ? 9.660 -7.180 3.648 1.00 74.50 93 ALA A O 1
ATOM 747 N N . PRO A 1 94 ? 11.704 -8.161 3.694 1.00 63.44 94 PRO A N 1
ATOM 748 C CA . PRO A 1 94 ? 11.263 -9.410 3.086 1.00 63.44 94 PRO A CA 1
ATOM 749 C C . PRO A 1 94 ? 10.184 -10.043 3.969 1.00 63.44 94 PRO A C 1
ATOM 751 O O . PRO A 1 94 ? 10.374 -10.159 5.183 1.00 63.44 94 PRO A O 1
ATOM 754 N N . SER A 1 95 ? 9.042 -10.403 3.386 1.00 63.88 95 SER A N 1
ATOM 755 C CA . SER A 1 95 ? 7.976 -11.096 4.106 1.00 63.88 95 SER A CA 1
ATOM 756 C C . SER A 1 95 ? 7.864 -12.547 3.621 1.00 63.88 95 SER A C 1
ATOM 758 O O . SER A 1 95 ? 8.825 -13.076 3.061 1.00 63.88 95 SER A O 1
ATOM 760 N N . GLU A 1 96 ? 6.770 -13.245 3.932 1.00 59.12 96 GLU A N 1
ATOM 761 C CA . GLU A 1 96 ? 6.570 -14.624 3.462 1.00 59.12 96 GLU A CA 1
ATOM 762 C C . GLU A 1 96 ? 6.536 -14.684 1.922 1.00 59.12 96 GLU A C 1
ATOM 764 O O . GLU A 1 96 ? 6.708 -13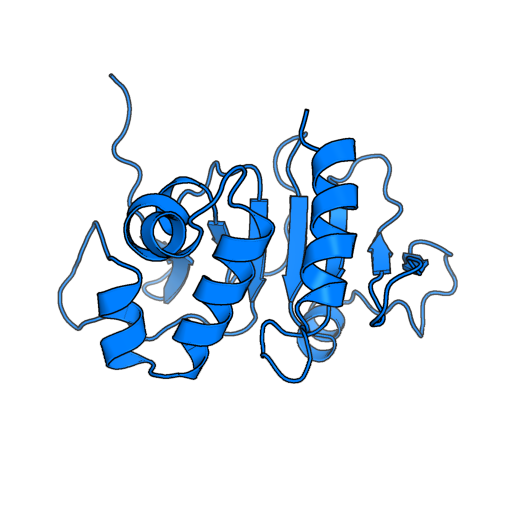.686 1.251 1.00 59.12 96 GLU A O 1
ATOM 769 N N . LYS A 1 97 ? 6.365 -15.847 1.296 1.00 61.25 97 LYS A N 1
ATOM 770 C CA . LYS A 1 97 ? 6.123 -15.879 -0.159 1.00 61.25 97 LYS A CA 1
ATOM 771 C C . LYS A 1 97 ? 4.636 -15.566 -0.398 1.00 61.25 97 LYS A C 1
ATOM 773 O O . LYS A 1 97 ? 3.815 -16.109 0.337 1.00 61.25 97 LYS A O 1
ATOM 778 N N . SER A 1 98 ? 4.287 -14.798 -1.444 1.00 69.62 98 SER A N 1
ATOM 779 C CA . SER A 1 98 ? 2.922 -14.549 -2.000 1.00 69.62 98 SER A CA 1
ATOM 780 C C . SER A 1 98 ? 2.143 -13.264 -1.634 1.00 69.62 98 SER A C 1
ATOM 782 O O . SER A 1 98 ? 0.920 -13.216 -1.810 1.00 69.62 98 SER A O 1
ATOM 78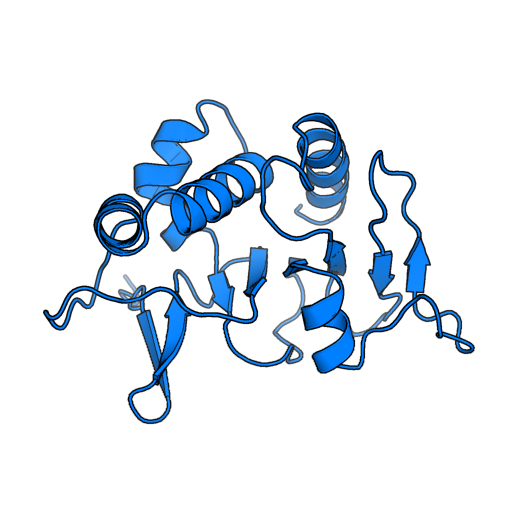4 N N . ARG A 1 99 ? 2.803 -12.188 -1.200 1.00 85.69 99 ARG A N 1
ATOM 785 C CA . ARG A 1 99 ? 2.188 -10.862 -0.993 1.00 85.69 99 ARG A CA 1
ATOM 786 C C . ARG A 1 99 ? 2.505 -9.870 -2.114 1.00 85.69 99 ARG A C 1
ATOM 788 O O . ARG A 1 99 ? 3.326 -10.097 -3.000 1.00 85.69 99 ARG A O 1
ATOM 795 N N . ILE A 1 100 ? 1.788 -8.755 -2.082 1.00 90.25 100 ILE A N 1
ATOM 796 C CA . ILE A 1 100 ? 1.942 -7.592 -2.950 1.00 90.25 100 ILE A CA 1
ATOM 797 C C . ILE A 1 100 ? 2.337 -6.422 -2.055 1.00 90.25 100 ILE A C 1
ATOM 799 O O . ILE A 1 100 ? 1.580 -6.028 -1.166 1.00 90.25 100 ILE A O 1
ATOM 803 N N . HIS A 1 101 ? 3.520 -5.871 -2.294 1.00 92.69 101 HIS A N 1
ATOM 804 C CA . HIS A 1 101 ? 4.096 -4.757 -1.554 1.00 92.69 101 HIS A CA 1
ATOM 805 C C . HIS A 1 101 ? 3.974 -3.489 -2.388 1.00 92.69 101 HIS A C 1
ATOM 807 O O . HIS A 1 101 ? 4.519 -3.396 -3.483 1.00 92.69 101 HIS A O 1
ATOM 813 N N . ILE A 1 102 ? 3.266 -2.500 -1.860 1.00 95.19 102 ILE A N 1
ATOM 814 C CA . ILE A 1 102 ? 3.001 -1.231 -2.528 1.00 95.19 102 ILE A CA 1
ATOM 815 C C . ILE A 1 102 ? 3.726 -0.141 -1.748 1.00 95.19 102 ILE A C 1
ATOM 817 O O . ILE A 1 102 ? 3.251 0.308 -0.703 1.00 95.19 102 ILE A O 1
ATOM 821 N N . VAL A 1 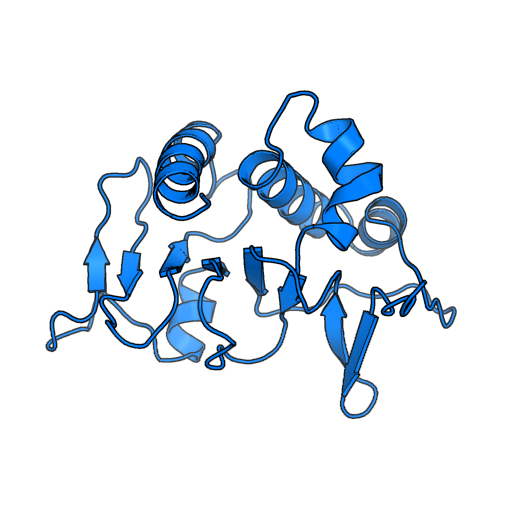103 ? 4.890 0.275 -2.238 1.00 96.38 103 VAL A N 1
ATOM 822 C CA . VAL A 1 103 ? 5.653 1.383 -1.655 1.00 96.38 103 VAL A CA 1
ATOM 823 C C . VAL A 1 103 ? 5.073 2.689 -2.180 1.00 96.38 103 VAL A C 1
ATOM 825 O O . VAL A 1 103 ? 5.147 2.988 -3.374 1.00 96.38 103 VAL A O 1
ATOM 828 N N . CYS A 1 104 ? 4.445 3.449 -1.287 1.00 97.25 104 CYS A N 1
ATOM 829 C CA . CYS A 1 104 ? 3.615 4.587 -1.654 1.00 97.25 104 CYS A CA 1
ATOM 830 C C . CYS A 1 104 ? 4.409 5.897 -1.588 1.00 97.25 104 CYS A C 1
ATOM 832 O O . CYS A 1 104 ? 4.647 6.434 -0.508 1.00 97.25 104 CYS A O 1
ATOM 834 N N . GLY A 1 105 ? 4.738 6.460 -2.751 1.00 96.62 105 GLY A N 1
ATOM 835 C CA . GLY A 1 105 ? 5.392 7.761 -2.880 1.00 96.62 105 GLY A CA 1
ATOM 836 C C . GLY A 1 105 ? 6.879 7.667 -3.221 1.00 96.62 105 GLY A C 1
ATOM 837 O O . GLY A 1 105 ? 7.638 6.917 -2.614 1.00 96.62 105 GLY A O 1
ATOM 838 N N . LYS A 1 106 ? 7.305 8.495 -4.184 1.00 94.19 106 LYS A N 1
ATOM 839 C CA . LYS A 1 106 ? 8.685 8.533 -4.694 1.00 94.19 106 LYS A CA 1
ATOM 840 C C . LYS A 1 106 ? 9.714 8.835 -3.602 1.00 94.19 106 LYS A C 1
ATOM 842 O O . LYS A 1 106 ? 10.717 8.143 -3.518 1.00 94.19 106 LYS A O 1
ATOM 847 N N . GLN A 1 107 ? 9.463 9.853 -2.778 1.00 94.38 107 GLN A N 1
ATOM 848 C CA . GLN A 1 107 ? 10.397 10.257 -1.721 1.00 94.38 107 GLN A CA 1
ATOM 849 C C . GLN A 1 107 ? 10.599 9.132 -0.705 1.00 94.38 107 GLN A C 1
ATOM 851 O O . GLN A 1 107 ? 11.732 8.780 -0.407 1.00 94.38 107 GLN A O 1
ATOM 856 N N . TYR A 1 108 ? 9.516 8.493 -0.261 1.00 95.44 108 TYR A N 1
ATOM 857 C CA . TYR A 1 108 ? 9.611 7.363 0.654 1.00 95.44 108 TYR A CA 1
ATOM 858 C C . TYR A 1 108 ? 10.329 6.158 0.027 1.00 95.44 108 TYR A C 1
ATOM 860 O O . TYR A 1 108 ? 11.185 5.554 0.660 1.00 95.44 108 TYR A O 1
ATOM 868 N N . ALA A 1 109 ? 10.081 5.841 -1.248 1.00 94.88 109 ALA A N 1
ATOM 869 C CA . ALA A 1 109 ? 10.859 4.806 -1.934 1.00 94.88 109 ALA A CA 1
ATOM 870 C C . ALA A 1 109 ? 12.371 5.120 -1.931 1.00 94.88 109 ALA A C 1
ATOM 872 O O . ALA A 1 109 ? 13.184 4.235 -1.664 1.00 94.88 109 ALA A O 1
ATOM 873 N N . GLN A 1 110 ? 12.755 6.385 -2.134 1.00 94.00 110 GLN A N 1
ATOM 874 C CA . GLN A 1 110 ? 14.155 6.815 -2.082 1.00 94.00 110 GLN A CA 1
ATOM 875 C C . GLN A 1 110 ? 14.777 6.655 -0.688 1.00 94.00 110 GLN A C 1
ATOM 877 O O . GLN A 1 110 ? 15.924 6.218 -0.604 1.00 94.00 110 GLN A O 1
ATOM 882 N N . THR A 1 111 ? 14.046 6.939 0.400 1.00 93.81 111 THR A N 1
ATOM 883 C CA . THR A 1 111 ? 14.564 6.724 1.770 1.00 93.81 111 THR A CA 1
ATOM 884 C C . THR A 1 111 ? 14.803 5.246 2.083 1.00 93.81 111 THR A C 1
ATOM 886 O O . THR A 1 111 ? 15.652 4.923 2.910 1.00 93.81 111 THR A O 1
ATOM 889 N N . LEU A 1 112 ? 14.122 4.341 1.372 1.00 91.56 112 LEU A N 1
ATOM 890 C CA . LEU A 1 112 ? 14.346 2.893 1.422 1.00 91.56 112 LEU A CA 1
ATOM 891 C C . LEU A 1 112 ? 15.468 2.412 0.483 1.00 91.56 112 LEU A C 1
ATOM 893 O O . LEU A 1 112 ? 15.684 1.208 0.354 1.00 91.56 112 LEU A O 1
ATOM 897 N N . GLY A 1 113 ? 16.157 3.320 -0.215 1.00 91.19 113 GLY A N 1
ATOM 898 C CA . GLY A 1 113 ? 17.161 2.977 -1.227 1.00 91.19 113 GLY A CA 1
ATOM 899 C C . GLY A 1 113 ? 16.571 2.452 -2.543 1.00 91.19 113 GLY A C 1
ATOM 900 O O . GLY A 1 113 ? 17.308 1.980 -3.406 1.00 91.19 113 GLY A O 1
ATOM 901 N N . LEU A 1 114 ? 15.253 2.550 -2.736 1.00 91.75 114 LEU A N 1
ATOM 902 C CA . LEU A 1 114 ? 14.551 2.111 -3.942 1.00 91.75 114 LEU A CA 1
ATOM 903 C C . LEU A 1 114 ? 14.433 3.293 -4.912 1.00 91.75 114 LEU A C 1
ATOM 905 O O . LEU A 1 114 ? 13.455 4.040 -4.904 1.00 91.75 114 LEU A O 1
ATOM 909 N N . SER A 1 115 ? 15.463 3.476 -5.741 1.00 92.19 115 SER A N 1
ATOM 910 C CA . SER A 1 115 ? 15.568 4.597 -6.687 1.00 92.19 115 SER A CA 1
ATOM 911 C C . SER A 1 115 ? 15.703 4.112 -8.137 1.00 92.19 115 SER A C 1
ATOM 913 O O . SER A 1 115 ? 16.823 4.052 -8.642 1.00 92.19 115 SER A O 1
ATOM 915 N N . PRO A 1 116 ? 14.591 3.806 -8.836 1.00 90.62 116 PRO A N 1
ATOM 916 C CA . PRO A 1 116 ? 14.631 3.325 -10.222 1.00 90.62 116 PRO A CA 1
ATOM 917 C C . PRO A 1 116 ? 15.349 4.267 -11.192 1.00 90.62 116 PRO A C 1
ATOM 919 O O . PRO A 1 116 ? 16.021 3.820 -12.109 1.00 90.62 116 PRO A O 1
ATOM 922 N N . GLU A 1 117 ? 15.254 5.579 -10.963 1.00 85.88 117 GLU A N 1
ATOM 923 C CA . GLU A 1 117 ? 15.890 6.607 -11.802 1.00 85.88 117 GLU A CA 1
ATOM 924 C C . GLU A 1 117 ? 17.427 6.556 -11.769 1.00 85.88 117 GLU A C 1
ATOM 926 O O . GLU A 1 117 ? 18.075 7.087 -12.665 1.00 85.88 117 GLU A O 1
ATOM 931 N N . HIS A 1 118 ? 18.009 5.908 -10.756 1.00 85.50 118 HIS A N 1
ATOM 932 C CA . HIS A 1 118 ? 19.455 5.745 -10.594 1.00 85.50 118 HIS A CA 1
ATOM 933 C C . HIS A 1 118 ? 19.880 4.269 -10.645 1.00 85.50 118 HIS A C 1
ATOM 935 O O . HIS A 1 118 ? 20.997 3.927 -10.251 1.00 85.50 118 HIS A O 1
ATOM 941 N N . ASP A 1 119 ? 18.994 3.375 -11.091 1.00 86.75 119 ASP A N 1
ATOM 942 C CA . ASP A 1 119 ? 19.261 1.943 -11.103 1.00 86.75 119 ASP A CA 1
ATOM 943 C C . ASP A 1 119 ? 20.071 1.519 -12.331 1.00 86.75 119 ASP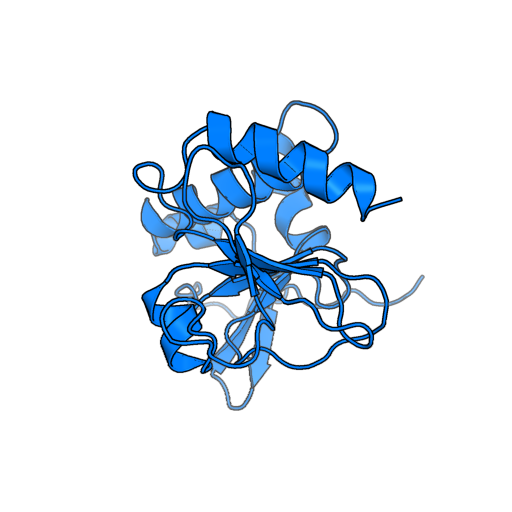 A C 1
ATOM 945 O O . ASP A 1 119 ? 19.541 1.235 -13.401 1.00 86.75 119 ASP A O 1
ATOM 949 N N . ILE A 1 120 ? 21.383 1.403 -12.147 1.00 82.19 120 ILE A N 1
ATOM 950 C CA . ILE A 1 120 ? 22.304 0.861 -13.156 1.00 82.19 120 ILE A CA 1
ATOM 951 C C . ILE A 1 120 ? 22.265 -0.673 -13.249 1.00 82.19 120 ILE A C 1
ATOM 953 O O . ILE A 1 120 ? 22.898 -1.257 -14.126 1.00 82.19 120 ILE A O 1
ATOM 957 N N . THR A 1 121 ? 21.562 -1.342 -12.330 1.00 84.69 121 THR A N 1
ATOM 958 C CA . THR A 1 121 ? 21.535 -2.807 -12.220 1.00 84.69 121 THR A CA 1
ATOM 959 C C . THR A 1 121 ? 20.316 -3.449 -12.885 1.00 84.69 121 THR A C 1
ATOM 961 O O . THR A 1 121 ? 20.197 -4.673 -12.863 1.00 84.69 121 THR A O 1
ATOM 964 N N . ASN A 1 122 ? 19.438 -2.652 -13.512 1.00 85.62 122 ASN A N 1
ATOM 965 C CA . ASN A 1 122 ? 18.206 -3.100 -14.180 1.00 85.62 122 ASN A CA 1
ATOM 966 C C . ASN A 1 122 ? 17.292 -3.963 -13.287 1.00 85.62 122 ASN A C 1
ATOM 968 O O . ASN A 1 122 ? 16.579 -4.853 -13.764 1.00 85.62 122 ASN A O 1
ATOM 972 N N . LYS A 1 123 ? 17.310 -3.690 -11.982 1.00 90.50 123 LYS A N 1
ATOM 973 C CA . LYS A 1 123 ? 16.422 -4.267 -10.974 1.00 90.50 123 LYS A CA 1
ATOM 974 C C . LYS A 1 123 ? 15.015 -3.703 -11.055 1.00 90.50 123 LYS A C 1
ATOM 976 O O . LYS A 1 123 ? 14.120 -4.329 -10.508 1.00 90.50 123 LYS A O 1
ATOM 981 N N . PHE A 1 124 ? 14.776 -2.570 -11.708 1.00 93.69 124 PHE A N 1
ATOM 982 C CA . PHE A 1 124 ? 13.427 -2.024 -11.853 1.00 93.69 124 PHE A CA 1
ATOM 983 C C . PHE A 1 124 ? 12.874 -2.151 -13.276 1.00 93.69 124 PHE A C 1
ATOM 985 O O . PHE A 1 124 ? 13.575 -2.019 -14.276 1.00 93.69 124 PHE A O 1
ATOM 992 N N . GLU A 1 125 ? 11.575 -2.416 -13.359 1.00 93.44 125 GLU A N 1
ATOM 993 C CA . GLU A 1 125 ? 10.772 -2.403 -14.578 1.00 93.44 125 GLU A CA 1
ATOM 994 C C . GLU A 1 125 ? 9.806 -1.225 -14.516 1.00 93.44 125 GLU A C 1
ATOM 996 O O . GLU A 1 125 ? 9.009 -1.153 -13.581 1.00 93.44 125 GLU A O 1
ATOM 1001 N N . LEU A 1 126 ? 9.847 -0.313 -15.487 1.00 94.88 126 LEU A N 1
ATOM 1002 C CA . LEU A 1 126 ? 8.779 0.673 -15.634 1.00 94.88 126 LEU A CA 1
ATOM 1003 C C . LEU A 1 126 ? 7.557 -0.025 -16.231 1.00 94.88 126 LEU A C 1
ATOM 1005 O O . LEU A 1 126 ? 7.656 -0.627 -17.297 1.00 94.88 126 LEU A O 1
ATOM 1009 N N . LEU A 1 127 ? 6.419 0.058 -15.549 1.00 94.62 127 LEU A N 1
ATOM 1010 C CA . LEU A 1 127 ? 5.165 -0.495 -16.045 1.00 94.62 127 LEU A CA 1
ATOM 1011 C C . LEU A 1 127 ? 4.470 0.499 -16.980 1.00 94.62 127 LEU A C 1
ATOM 1013 O O . LEU A 1 127 ? 4.522 1.714 -16.773 1.00 94.62 127 LEU A O 1
ATOM 1017 N N . GLU A 1 128 ? 3.772 -0.027 -17.984 1.00 94.12 128 GLU A N 1
ATOM 1018 C CA . GLU A 1 128 ? 2.928 0.760 -18.884 1.00 94.12 128 GLU A CA 1
ATOM 1019 C C . GLU A 1 128 ? 1.636 1.180 -18.169 1.00 94.12 128 GLU A C 1
ATOM 1021 O O . GLU A 1 128 ? 0.592 0.536 -18.264 1.00 94.12 128 GLU A O 1
ATOM 1026 N N . THR A 1 129 ? 1.725 2.262 -17.400 1.00 95.69 129 THR A N 1
ATOM 1027 C CA . THR A 1 129 ? 0.607 2.838 -16.648 1.00 95.69 129 THR A CA 1
ATOM 1028 C C . THR A 1 129 ? 0.501 4.345 -16.877 1.00 95.69 129 THR A C 1
ATOM 1030 O O . THR A 1 129 ? 1.472 5.029 -17.197 1.00 95.69 129 THR A O 1
ATOM 1033 N N . SER A 1 130 ? -0.686 4.903 -16.650 1.00 95.06 130 SER A N 1
ATOM 1034 C CA . SER A 1 130 ? -1.006 6.337 -16.778 1.00 95.06 130 SER A CA 1
ATOM 1035 C C . SER A 1 130 ? -0.191 7.273 -15.875 1.00 95.06 130 SER A C 1
ATOM 1037 O O . SER A 1 130 ? -0.176 8.493 -16.070 1.00 95.06 130 SER A O 1
ATOM 1039 N N . LYS A 1 131 ? 0.472 6.719 -14.859 1.00 96.31 131 LYS A N 1
ATOM 1040 C CA . LYS A 1 131 ? 1.458 7.386 -14.003 1.00 96.31 131 LYS A CA 1
ATOM 1041 C C . LYS A 1 131 ? 2.676 6.479 -13.855 1.00 96.31 131 LYS A C 1
ATOM 1043 O O . LYS A 1 131 ? 2.504 5.271 -13.965 1.00 96.31 131 LYS A O 1
ATOM 1048 N N . PRO A 1 132 ? 3.870 7.012 -13.548 1.00 95.31 132 PRO A N 1
ATOM 1049 C CA . PRO A 1 132 ? 5.048 6.180 -13.332 1.00 95.31 132 PRO A CA 1
ATOM 1050 C C . PRO A 1 132 ? 4.828 5.190 -12.183 1.00 95.31 132 PRO A C 1
ATOM 1052 O O . PRO A 1 132 ? 4.632 5.602 -11.038 1.00 95.31 132 PRO A O 1
ATOM 1055 N N . VAL A 1 133 ? 4.870 3.897 -12.498 1.00 96.81 133 VAL A N 1
ATOM 1056 C CA . VAL A 1 133 ? 4.887 2.799 -11.530 1.00 96.81 133 VAL A CA 1
ATOM 1057 C C . VAL A 1 133 ? 6.032 1.877 -11.893 1.00 96.81 133 VAL A C 1
ATOM 1059 O O . VAL A 1 133 ? 6.169 1.479 -13.046 1.00 96.81 133 VAL A O 1
ATOM 1062 N N . TRP A 1 134 ? 6.838 1.525 -10.901 1.00 95.75 134 TRP A N 1
ATOM 1063 C CA . TRP A 1 134 ? 7.985 0.651 -11.099 1.00 95.75 134 TRP A CA 1
ATOM 1064 C C . TRP A 1 134 ? 7.768 -0.663 -10.375 1.00 95.75 134 TRP A C 1
ATOM 1066 O O . TRP A 1 134 ? 7.354 -0.657 -9.221 1.00 95.75 134 TRP A O 1
ATOM 1076 N N . ARG A 1 135 ? 8.080 -1.783 -11.012 1.00 93.44 135 ARG A N 1
ATOM 1077 C CA . ARG A 1 135 ? 8.148 -3.096 -10.370 1.00 93.44 135 ARG A CA 1
ATOM 1078 C C . ARG A 1 135 ? 9.601 -3.431 -10.060 1.00 93.44 135 ARG A C 1
ATOM 1080 O O . ARG A 1 135 ? 10.461 -3.269 -10.919 1.00 93.44 135 ARG A O 1
ATOM 1087 N N . LEU A 1 136 ? 9.874 -3.938 -8.862 1.00 91.31 136 LEU A N 1
ATOM 1088 C CA . LEU A 1 136 ? 11.167 -4.540 -8.546 1.00 91.31 136 LEU A CA 1
ATOM 1089 C C . LEU A 1 136 ? 11.232 -5.953 -9.153 1.00 91.31 136 LEU A C 1
ATOM 1091 O O . LEU A 1 136 ? 10.392 -6.808 -8.872 1.00 91.31 136 LEU A O 1
ATOM 1095 N N . LYS A 1 137 ? 12.231 -6.187 -10.000 1.00 85.00 137 LYS A N 1
ATOM 1096 C CA . LYS A 1 137 ? 12.604 -7.474 -10.586 1.00 85.00 137 LYS A CA 1
ATOM 1097 C C . LYS A 1 137 ? 13.497 -8.217 -9.605 1.00 85.00 137 LYS A C 1
ATOM 1099 O O . LYS A 1 137 ? 14.721 -8.201 -9.712 1.00 85.00 137 LYS A O 1
ATOM 1104 N N . ASP A 1 138 ? 12.869 -8.881 -8.656 1.00 75.62 138 ASP A N 1
ATOM 1105 C CA . ASP A 1 138 ? 13.549 -9.809 -7.771 1.00 75.62 138 ASP A CA 1
ATOM 1106 C C . ASP A 1 138 ? 12.769 -11.127 -7.768 1.00 75.62 138 ASP A C 1
ATOM 1108 O O . ASP A 1 138 ? 11.542 -11.141 -7.703 1.00 75.62 138 ASP A O 1
ATOM 1112 N N . LYS A 1 139 ? 13.498 -12.224 -7.983 1.00 66.75 139 LYS A N 1
ATOM 1113 C CA . LYS A 1 139 ? 12.955 -13.575 -8.191 1.00 66.75 139 LYS A CA 1
ATOM 1114 C C . LYS A 1 139 ? 12.572 -14.226 -6.865 1.00 66.75 139 LYS A C 1
ATOM 1116 O O . LYS A 1 139 ? 11.737 -15.127 -6.841 1.00 66.75 139 LYS A O 1
ATOM 1121 N N . ASP A 1 140 ? 13.237 -13.786 -5.801 1.00 64.69 140 ASP A N 1
ATOM 1122 C CA . ASP A 1 140 ? 13.119 -14.321 -4.454 1.00 64.69 140 ASP A CA 1
ATOM 1123 C C . ASP A 1 140 ? 12.198 -13.450 -3.594 1.00 64.69 140 ASP A C 1
ATOM 1125 O O . ASP A 1 140 ? 11.678 -13.919 -2.578 1.00 64.69 140 ASP A O 1
ATOM 1129 N N . LEU A 1 141 ? 11.960 -12.203 -4.020 1.00 61.50 141 LEU A N 1
ATOM 1130 C CA . LEU A 1 141 ? 10.988 -11.311 -3.405 1.00 61.50 141 LEU A CA 1
ATOM 1131 C C . LEU A 1 141 ? 9.597 -11.418 -4.036 1.00 61.50 141 LEU A C 1
ATOM 1133 O O . LEU A 1 141 ? 9.366 -11.872 -5.153 1.00 61.50 141 LEU A O 1
ATOM 1137 N N . GLU A 1 142 ? 8.651 -10.943 -3.245 1.00 74.12 142 GLU A N 1
ATOM 1138 C CA . GLU A 1 142 ? 7.252 -10.736 -3.574 1.00 74.12 142 GLU A CA 1
ATOM 1139 C C . GLU A 1 142 ? 7.059 -9.658 -4.656 1.00 74.12 142 GLU A C 1
ATOM 1141 O O . GLU A 1 142 ? 7.999 -8.951 -5.023 1.00 74.12 142 GLU A O 1
ATOM 1146 N N . LEU A 1 143 ? 5.834 -9.490 -5.175 1.00 87.19 143 LEU A N 1
ATOM 1147 C CA . LEU A 1 143 ? 5.555 -8.388 -6.101 1.00 87.19 143 LEU A CA 1
ATOM 1148 C C . LEU A 1 143 ? 5.710 -7.059 -5.351 1.00 87.19 143 LEU A C 1
ATOM 1150 O O . LEU A 1 143 ? 4.788 -6.629 -4.661 1.00 87.19 143 LEU A O 1
ATOM 1154 N N . VAL A 1 144 ? 6.857 -6.399 -5.505 1.00 91.38 144 VAL A N 1
ATOM 1155 C CA . VAL A 1 144 ? 7.086 -5.044 -4.997 1.00 91.38 144 VAL A CA 1
ATOM 1156 C C . VAL A 1 144 ? 6.858 -4.053 -6.128 1.00 91.38 144 VAL A C 1
ATOM 1158 O O . VAL A 1 144 ? 7.546 -4.093 -7.150 1.00 91.38 144 VAL A O 1
ATOM 1161 N N . ILE A 1 145 ? 5.907 -3.145 -5.931 1.00 94.19 145 ILE A N 1
ATOM 1162 C CA . ILE A 1 145 ? 5.665 -2.017 -6.823 1.00 94.19 145 ILE A CA 1
ATOM 1163 C C . ILE A 1 145 ? 5.855 -0.692 -6.090 1.00 94.19 145 ILE A C 1
ATOM 1165 O O . ILE A 1 145 ? 5.448 -0.521 -4.941 1.00 94.19 145 ILE A O 1
ATOM 1169 N N . LEU A 1 146 ? 6.472 0.260 -6.777 1.00 96.25 146 LEU A N 1
ATOM 1170 C CA . LEU A 1 146 ? 6.646 1.634 -6.335 1.00 96.25 146 LEU A CA 1
ATOM 1171 C C . LEU A 1 146 ? 5.613 2.481 -7.065 1.00 96.25 146 LEU A C 1
ATOM 1173 O O . LEU A 1 146 ? 5.635 2.561 -8.294 1.00 96.25 146 LEU A O 1
ATOM 1177 N N . THR A 1 147 ? 4.711 3.106 -6.319 1.00 97.38 147 THR A N 1
ATOM 1178 C CA . THR A 1 147 ? 3.633 3.922 -6.886 1.00 97.38 147 THR A CA 1
ATOM 1179 C C . THR A 1 147 ? 3.798 5.388 -6.495 1.00 97.38 147 THR A C 1
ATOM 1181 O O . THR A 1 147 ? 4.490 5.704 -5.520 1.00 97.38 147 THR A O 1
ATOM 1184 N N . PRO A 1 148 ? 3.102 6.319 -7.172 1.00 97.56 148 PRO A N 1
ATOM 1185 C CA . PRO A 1 148 ? 2.851 7.635 -6.599 1.00 97.56 148 PRO A CA 1
ATOM 1186 C C . PRO A 1 148 ? 2.187 7.512 -5.217 1.00 97.56 148 PRO A C 1
ATOM 1188 O O . PRO A 1 148 ? 1.661 6.453 -4.851 1.00 97.56 148 PRO A O 1
ATOM 1191 N N . TYR A 1 149 ? 2.200 8.595 -4.439 1.00 97.94 149 TYR A N 1
ATOM 1192 C CA . TYR A 1 149 ? 1.544 8.593 -3.135 1.00 97.94 149 TYR A CA 1
ATOM 1193 C C . TYR A 1 149 ? 0.026 8.434 -3.304 1.00 97.94 149 TYR A C 1
ATOM 1195 O O . TYR A 1 149 ? -0.540 8.829 -4.327 1.00 97.94 149 TYR A O 1
ATOM 1203 N N . LEU A 1 150 ? -0.649 7.882 -2.292 1.00 97.88 150 LEU A N 1
ATOM 1204 C CA . LEU A 1 150 ? -2.097 7.647 -2.301 1.00 97.88 150 LEU A CA 1
ATOM 1205 C C . LEU A 1 150 ? -2.887 8.959 -2.078 1.00 97.88 150 LEU A C 1
ATOM 1207 O O . LEU A 1 150 ? -3.644 9.111 -1.120 1.00 97.88 150 LEU A O 1
ATOM 1211 N N . ASP A 1 151 ? -2.712 9.921 -2.986 1.00 96.88 151 ASP A N 1
ATOM 1212 C CA . ASP A 1 151 ? -3.420 11.203 -3.067 1.00 96.88 151 ASP A CA 1
ATOM 1213 C C . ASP A 1 151 ? -4.154 11.312 -4.410 1.00 96.88 151 ASP A C 1
ATOM 1215 O O . ASP A 1 151 ? -3.617 10.936 -5.447 1.00 96.88 151 ASP A O 1
ATOM 1219 N N . TYR A 1 152 ? -5.363 11.883 -4.430 1.00 93.88 152 TYR A N 1
ATOM 1220 C CA . TYR A 1 152 ? -6.193 11.942 -5.645 1.00 93.88 152 TYR A CA 1
ATOM 1221 C C . TYR A 1 152 ? -5.540 12.660 -6.835 1.00 93.88 152 TYR A C 1
ATOM 1223 O O . TYR A 1 152 ? -5.885 12.363 -7.976 1.00 93.88 152 TYR A O 1
ATOM 1231 N N . ARG A 1 153 ? -4.596 13.581 -6.597 1.00 94.56 153 ARG A N 1
ATOM 1232 C CA . ARG A 1 153 ? -3.869 14.266 -7.681 1.00 94.56 153 ARG A CA 1
ATOM 1233 C C . ARG A 1 153 ? -2.809 13.370 -8.316 1.00 94.56 153 ARG A C 1
ATOM 1235 O O . ARG A 1 153 ? -2.476 13.532 -9.487 1.00 94.56 153 ARG A O 1
ATOM 1242 N N . GLN A 1 154 ? -2.268 12.444 -7.532 1.00 97.00 154 GLN A N 1
ATOM 1243 C CA . GLN A 1 154 ? -1.193 11.546 -7.937 1.00 97.00 154 GLN A CA 1
ATOM 1244 C C . GLN A 1 154 ? -1.715 10.172 -8.374 1.00 97.00 154 GLN A C 1
ATOM 1246 O O . GLN A 1 154 ? -1.064 9.508 -9.175 1.00 97.00 154 GLN A O 1
ATOM 1251 N N . PHE A 1 155 ? -2.899 9.780 -7.896 1.00 97.69 155 PHE A N 1
ATOM 1252 C CA . PHE A 1 155 ? -3.460 8.439 -8.037 1.00 97.69 155 PHE A CA 1
ATOM 1253 C C . PHE A 1 155 ? -4.880 8.474 -8.650 1.00 97.69 155 PHE A C 1
ATOM 1255 O O . PHE A 1 155 ? -5.882 8.296 -7.947 1.00 97.69 155 PHE A O 1
ATOM 1262 N N . PRO A 1 156 ? -5.004 8.752 -9.964 1.00 96.69 156 PRO A N 1
ATOM 1263 C CA . PRO A 1 156 ? -6.299 8.840 -10.640 1.00 96.69 156 PRO A CA 1
ATOM 1264 C C . PRO A 1 156 ? -6.996 7.472 -10.745 1.00 96.69 156 PRO A C 1
ATOM 1266 O O . PRO A 1 156 ? -6.362 6.423 -10.657 1.00 96.69 156 PRO A O 1
ATOM 1269 N N . ASN A 1 157 ? -8.311 7.462 -11.011 1.00 95.44 157 ASN A N 1
ATOM 1270 C CA . ASN A 1 157 ? -9.074 6.215 -11.204 1.00 95.44 157 ASN A CA 1
ATOM 1271 C C . ASN A 1 157 ? -8.532 5.345 -12.356 1.00 95.44 157 ASN A C 1
ATOM 1273 O O . ASN A 1 157 ? -8.682 4.124 -12.314 1.00 95.44 157 ASN A O 1
ATOM 1277 N N . GLN A 1 158 ? -7.905 5.960 -13.363 1.00 96.81 158 GLN A N 1
ATOM 1278 C CA . GLN A 1 158 ? -7.242 5.231 -14.442 1.00 96.81 158 GLN A CA 1
ATOM 1279 C C . GLN A 1 158 ? -6.102 4.359 -13.895 1.00 96.81 158 GLN A C 1
ATOM 1281 O O . GLN A 1 158 ? -6.136 3.147 -14.083 1.00 96.81 158 GLN A O 1
ATOM 1286 N N . LEU A 1 159 ? -5.194 4.939 -13.099 1.00 97.38 159 LEU A N 1
ATOM 1287 C CA . LEU A 1 159 ? -4.110 4.198 -12.446 1.00 97.38 159 LEU A CA 1
ATOM 1288 C C . LEU A 1 159 ? -4.633 3.081 -11.534 1.00 97.38 159 LEU A C 1
ATOM 1290 O O . LEU A 1 159 ? -4.090 1.982 -11.509 1.00 97.38 159 LEU A O 1
ATOM 1294 N N . ILE A 1 160 ? -5.724 3.337 -10.804 1.00 96.06 160 ILE A N 1
ATOM 1295 C CA . ILE A 1 160 ? -6.385 2.308 -9.986 1.00 96.06 160 ILE A CA 1
ATOM 1296 C C . ILE A 1 160 ? -6.822 1.121 -10.852 1.00 96.06 160 ILE A C 1
ATOM 1298 O O . ILE A 1 160 ? -6.636 -0.026 -10.454 1.00 96.06 160 ILE A O 1
ATOM 1302 N N . SER A 1 161 ? -7.412 1.383 -12.017 1.00 94.00 161 SER A N 1
ATOM 1303 C CA . SER A 1 161 ? -7.916 0.336 -12.913 1.00 94.00 161 SER A CA 1
ATOM 1304 C C . SER A 1 161 ? -6.772 -0.491 -13.504 1.00 94.00 161 SER A C 1
ATOM 1306 O O . SER A 1 161 ? -6.841 -1.717 -13.495 1.00 94.00 161 SER A O 1
ATOM 1308 N N . GLU A 1 162 ? -5.696 0.173 -13.928 1.00 95.19 162 GLU A N 1
ATOM 1309 C CA . GLU A 1 162 ? -4.479 -0.456 -14.459 1.00 95.19 162 GLU A CA 1
ATOM 1310 C C . GLU A 1 162 ? -3.814 -1.370 -13.413 1.00 95.19 162 GLU A C 1
ATOM 1312 O O . GLU A 1 162 ? -3.529 -2.537 -13.683 1.00 95.19 162 GLU A O 1
ATOM 1317 N N . LEU A 1 163 ? -3.650 -0.893 -12.174 1.00 94.31 163 LEU A N 1
ATOM 1318 C CA . LEU A 1 163 ? -3.027 -1.686 -11.108 1.00 94.31 163 LEU A CA 1
ATOM 1319 C C . LEU A 1 163 ? -3.904 -2.841 -10.617 1.00 94.31 163 LEU A C 1
ATOM 1321 O O . LEU A 1 163 ? -3.380 -3.884 -10.230 1.00 94.31 163 LEU A O 1
ATOM 1325 N N . ARG A 1 164 ? -5.234 -2.714 -10.670 1.00 92.12 164 ARG A N 1
ATOM 1326 C CA . ARG A 1 164 ? -6.133 -3.838 -10.358 1.00 92.12 164 ARG A CA 1
ATOM 1327 C C . ARG A 1 164 ? -5.943 -5.012 -11.317 1.00 92.12 164 ARG A C 1
ATOM 1329 O O . ARG A 1 164 ? -6.024 -6.156 -10.873 1.00 92.12 164 ARG A O 1
ATOM 1336 N N . LEU A 1 165 ? -5.684 -4.747 -12.599 1.00 87.25 165 LEU A N 1
ATOM 1337 C CA . LEU A 1 165 ? -5.385 -5.798 -13.577 1.00 87.25 165 LEU A CA 1
ATOM 1338 C C . LEU A 1 165 ? -4.069 -6.499 -13.230 1.00 87.25 165 LEU A C 1
ATOM 1340 O O . LEU A 1 165 ? -4.024 -7.727 -13.180 1.00 87.25 165 LEU A O 1
ATOM 1344 N N . LEU A 1 166 ? -3.031 -5.729 -12.887 1.00 85.06 166 LEU A N 1
ATOM 1345 C CA . LEU A 1 166 ? -1.756 -6.278 -12.422 1.00 85.06 166 LEU A CA 1
ATOM 1346 C C . LEU A 1 166 ? -1.936 -7.172 -11.186 1.00 85.06 166 LEU A C 1
ATOM 1348 O O . LEU A 1 166 ? -1.372 -8.265 -11.126 1.00 85.06 166 LEU A O 1
ATOM 1352 N N . PHE A 1 167 ? -2.742 -6.735 -10.214 1.00 84.88 167 PHE A N 1
ATOM 1353 C CA . PHE A 1 167 ? -3.005 -7.503 -8.994 1.00 84.88 167 PHE A CA 1
ATOM 1354 C C . PHE A 1 167 ? -3.786 -8.783 -9.268 1.00 84.88 167 PHE A C 1
ATOM 1356 O O . PHE A 1 167 ? -3.517 -9.790 -8.624 1.00 84.88 167 PHE A O 1
ATOM 1363 N N . ALA A 1 168 ? -4.711 -8.783 -10.229 1.00 81.31 168 ALA A N 1
ATOM 1364 C CA . ALA A 1 168 ? -5.433 -9.993 -10.616 1.00 81.31 168 ALA A CA 1
ATOM 1365 C C . ALA A 1 168 ? -4.498 -11.067 -11.203 1.00 81.31 168 ALA A C 1
ATOM 1367 O O . ALA A 1 168 ? -4.690 -12.246 -10.927 1.00 81.31 168 ALA A O 1
ATOM 1368 N N . LEU A 1 169 ? -3.456 -10.664 -11.940 1.00 74.50 169 LEU A N 1
ATOM 1369 C CA . LEU A 1 169 ? -2.454 -11.580 -12.505 1.00 74.50 169 LEU A CA 1
ATOM 1370 C C . LEU A 1 169 ? -1.529 -12.205 -11.449 1.00 74.50 169 LEU A C 1
ATOM 1372 O O . LEU A 1 169 ? -0.966 -13.268 -11.686 1.00 74.50 169 LEU A O 1
ATOM 1376 N N . HIS A 1 170 ? -1.374 -11.556 -10.292 1.00 69.06 170 HIS A N 1
ATOM 1377 C CA . HIS A 1 170 ? -0.463 -11.985 -9.221 1.00 69.06 170 HIS A CA 1
ATOM 1378 C C . HIS A 1 170 ? -1.195 -12.429 -7.939 1.00 69.06 170 HIS A C 1
ATOM 1380 O O . HIS A 1 170 ? -0.558 -12.852 -6.980 1.00 69.06 170 HIS A O 1
ATOM 1386 N N . GLY A 1 171 ? -2.526 -12.312 -7.907 1.00 55.41 171 GLY A N 1
ATOM 1387 C CA . GLY A 1 171 ? -3.374 -12.486 -6.723 1.00 55.41 171 GLY A CA 1
ATOM 1388 C C . GLY A 1 171 ? -4.321 -13.690 -6.766 1.00 55.41 171 GLY A C 1
ATOM 1389 O O . GLY A 1 171 ? -5.290 -13.695 -5.997 1.00 55.41 171 GLY A O 1
ATOM 1390 N N . GLY A 1 172 ? -4.057 -14.658 -7.656 1.00 42.97 172 GLY A N 1
ATOM 1391 C CA . GLY A 1 172 ? -4.728 -15.966 -7.718 1.00 42.97 172 GLY A CA 1
ATOM 1392 C C . GLY A 1 172 ? -4.529 -16.795 -6.455 1.00 42.97 172 GLY A C 1
ATOM 1393 O O . GLY A 1 172 ? -3.396 -16.814 -5.927 1.00 42.97 172 GLY A O 1
#

Sequence (172 aa):
MRGNKSTLQFRNNQLVGLGNAQAKVIFHLENAPLLPTSELEQITTDEIVAINGNHWRKIFTIAAKLTCKAHPWKAFRDEKLLAHTYFSFLPLAPSEKSRIHIVCGKQYAQTLGLSPEHDITNKFELLETSKPVWRLKDKDLELVILTPYLDYRQFPNQLISELRLLFALHGG

Radius of gyration: 15.71 Å; chains: 1; bounding box: 42×35×43 Å